Protein AF-A0A950TUL8-F1 (afdb_monomer_lite)

Foldseek 3Di:
DPVCVVCVPVLVVQLVVQVVCVVVVHDDDVVSHPVVVVVVVVVVVVVVLLVLLLVLLLLLLLLLLLLQWWPDDVCNVVSLVSLVVSLVVNVVSCVVPVVCVVCNQVSNVVNLVVSLVVNVVVCVVVVTGTPDDSVPDDDDPCCRNPDDGDD

Secondary structure (DSSP, 8-state):
--GGGT-HHHHHHHHHHHHHHHHTT----GGG--HHHHHHHHHHHHHHHHHHHHHHHHHHHHHHHHHHH---STTHHHHHHHHHHHHHHHHHHHHH-GGGGGGHHHHHHHHHHHHHHHHHHHHHHTT---SS-GGG----HHHHHSS----

Sequence (151 aa):
MSGYDTDVYAWSIRQGALLRRIAAGERVNDADIDWPSIAEEVESVGRSERAALLSRISTILEHLIKLRISPAIDSRRGWSETALRSRLDVEDLLQDSPSLRQCVGDIIARRLPAARRLALAALESQGEHPVSDPELLVFDEAQVLGDWFPD

Structure (mmCIF, N/CA/C/O backbone):
data_AF-A0A950TUL8-F1
#
_entry.id   AF-A0A950TUL8-F1
#
loop_
_atom_site.group_PDB
_atom_site.id
_atom_site.type_symbol
_atom_site.label_atom_id
_atom_site.label_alt_id
_atom_site.label_comp_id
_atom_site.label_asym_id
_atom_site.label_entity_id
_atom_site.label_seq_id
_atom_site.pdbx_PDB_ins_code
_atom_site.Cartn_x
_atom_site.Cartn_y
_atom_site.Cartn_z
_atom_site.occupancy
_atom_site.B_iso_or_equiv
_atom_site.auth_seq_id
_atom_site.auth_comp_id
_atom_site.auth_asym_id
_atom_site.auth_atom_id
_atom_site.pdbx_PDB_model_num
ATOM 1 N N . MET A 1 1 ? 3.454 -5.000 34.566 1.00 46.53 1 MET A N 1
ATOM 2 C CA . MET A 1 1 ? 3.427 -5.253 33.114 1.00 46.53 1 MET A CA 1
ATOM 3 C C . MET A 1 1 ? 2.000 -5.597 32.768 1.00 46.53 1 MET A C 1
ATOM 5 O O . MET A 1 1 ? 1.465 -6.516 33.382 1.00 46.53 1 MET A O 1
ATOM 9 N N . SER A 1 2 ? 1.360 -4.784 31.931 1.00 57.69 2 SER A N 1
ATOM 10 C CA . SER A 1 2 ? -0.001 -5.068 31.467 1.00 57.69 2 SER A CA 1
ATOM 11 C C . SER A 1 2 ? 0.034 -6.334 30.605 1.00 57.69 2 SER A C 1
ATOM 13 O O . SER A 1 2 ? 1.045 -6.600 29.958 1.00 57.69 2 SER A O 1
ATOM 15 N N . GLY A 1 3 ? -1.051 -7.116 30.569 1.00 60.91 3 GLY A N 1
ATOM 16 C CA . GLY A 1 3 ? -1.166 -8.244 29.631 1.00 60.91 3 GLY A CA 1
ATOM 17 C C . GLY A 1 3 ? -1.035 -7.814 28.160 1.00 60.91 3 GLY A C 1
ATOM 18 O O . GLY A 1 3 ? -0.647 -8.625 27.325 1.00 60.91 3 GLY A O 1
ATOM 19 N N . TYR A 1 4 ? -1.273 -6.529 27.868 1.00 61.75 4 TYR A N 1
ATOM 20 C CA . TYR A 1 4 ? -1.027 -5.901 26.567 1.00 61.75 4 TYR A CA 1
ATOM 21 C C . TYR A 1 4 ? 0.435 -6.036 26.103 1.00 61.75 4 TYR A C 1
ATOM 23 O O . TYR A 1 4 ? 0.680 -6.468 24.982 1.00 61.75 4 TYR A O 1
ATOM 31 N N . ASP A 1 5 ? 1.412 -5.797 26.987 1.00 69.12 5 ASP A N 1
ATOM 32 C CA . ASP A 1 5 ? 2.846 -5.812 26.638 1.00 69.12 5 ASP A CA 1
ATOM 33 C C . ASP A 1 5 ? 3.386 -7.224 26.332 1.00 69.12 5 ASP A C 1
ATOM 35 O O . ASP A 1 5 ? 4.555 -7.391 25.985 1.00 69.12 5 ASP A O 1
ATOM 39 N N . THR A 1 6 ? 2.564 -8.259 26.534 1.00 76.88 6 THR A N 1
ATOM 40 C CA . THR A 1 6 ? 2.975 -9.670 26.468 1.00 76.88 6 THR A CA 1
ATOM 41 C C . THR A 1 6 ? 2.177 -10.488 25.458 1.00 76.88 6 THR A C 1
ATOM 43 O O . THR A 1 6 ? 2.755 -11.380 24.841 1.00 76.88 6 THR A O 1
ATOM 46 N N . ASP A 1 7 ? 0.886 -10.195 25.264 1.00 88.94 7 ASP A N 1
ATOM 47 C CA . ASP A 1 7 ? 0.034 -10.879 24.284 1.00 88.94 7 ASP A CA 1
ATOM 48 C C . ASP A 1 7 ? -1.113 -9.966 23.804 1.00 88.94 7 ASP A C 1
ATOM 50 O O . ASP A 1 7 ? -2.240 -10.005 24.310 1.00 88.94 7 ASP A O 1
ATOM 54 N N . VAL A 1 8 ? -0.816 -9.136 22.797 1.00 88.38 8 VAL A N 1
ATOM 55 C CA . VAL A 1 8 ? -1.783 -8.217 22.165 1.00 88.38 8 VAL A CA 1
ATOM 56 C C . VAL A 1 8 ? -2.979 -8.975 21.581 1.00 88.38 8 VAL A C 1
ATOM 58 O O . VAL A 1 8 ? -4.114 -8.495 21.637 1.00 88.38 8 V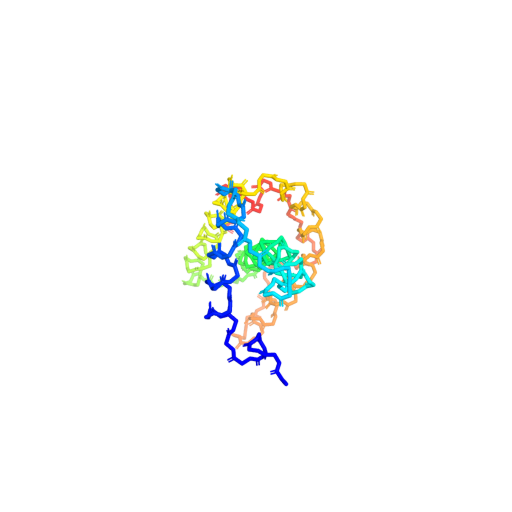AL A O 1
ATOM 61 N N . TYR A 1 9 ? -2.768 -10.186 21.058 1.00 88.50 9 TYR A N 1
ATOM 62 C CA . TYR A 1 9 ? -3.846 -10.981 20.478 1.00 88.50 9 TYR A CA 1
ATOM 63 C C . TYR A 1 9 ? -4.852 -11.407 21.552 1.00 88.50 9 TYR A C 1
ATOM 65 O O . TYR A 1 9 ? -6.037 -11.088 21.449 1.00 88.50 9 TYR A O 1
ATOM 73 N N . ALA A 1 10 ? -4.399 -12.056 22.626 1.00 92.12 10 ALA A N 1
ATOM 74 C CA . ALA A 1 10 ? -5.290 -12.459 23.712 1.00 92.12 10 ALA A CA 1
ATOM 75 C C . ALA A 1 10 ? -5.948 -11.249 24.400 1.00 92.12 10 ALA A C 1
ATOM 77 O O . ALA A 1 10 ? -7.142 -11.289 24.720 1.00 92.12 10 ALA A O 1
ATOM 78 N N . TRP A 1 11 ? -5.197 -10.156 24.589 1.00 94.31 11 TRP A N 1
ATOM 79 C CA . TRP A 1 11 ? -5.721 -8.903 25.136 1.00 94.31 11 TRP A CA 1
ATOM 80 C C . TRP A 1 11 ? -6.836 -8.316 24.254 1.00 94.31 11 TRP A C 1
ATOM 82 O O . TRP A 1 11 ? -7.914 -8.015 24.773 1.00 94.31 11 TRP A O 1
ATOM 92 N N . SER A 1 12 ? -6.640 -8.226 22.934 1.00 93.00 12 SER A N 1
ATOM 93 C CA . SER A 1 12 ? -7.609 -7.611 22.009 1.00 93.00 12 SER A CA 1
ATOM 94 C C . SER A 1 12 ? -8.916 -8.400 21.939 1.00 93.00 12 SER A C 1
ATOM 96 O O . SER A 1 12 ? -10.002 -7.816 21.975 1.00 93.00 12 SER A O 1
ATOM 98 N N . ILE A 1 13 ? -8.841 -9.737 21.950 1.00 96.00 13 ILE A N 1
ATOM 99 C CA . ILE A 1 13 ? -10.020 -10.608 22.022 1.00 96.00 13 ILE A CA 1
ATOM 100 C C . ILE A 1 13 ? -10.789 -10.379 23.330 1.00 96.00 13 ILE A C 1
ATOM 102 O O . ILE A 1 13 ? -12.019 -10.259 23.306 1.00 96.00 13 ILE A O 1
ATOM 106 N N . ARG A 1 14 ? -10.087 -10.271 24.469 1.00 95.38 14 ARG A N 1
ATOM 107 C CA . ARG A 1 14 ? -10.707 -10.005 25.778 1.00 95.38 14 ARG A CA 1
ATOM 108 C C . ARG A 1 14 ? -11.389 -8.637 25.811 1.00 95.38 14 ARG A C 1
ATOM 110 O O . ARG A 1 14 ? -12.560 -8.566 26.184 1.00 95.38 14 ARG A O 1
ATOM 117 N N . GLN A 1 15 ? -10.691 -7.573 25.413 1.00 96.44 15 GLN A N 1
ATOM 118 C CA . GLN A 1 15 ? -11.248 -6.217 25.390 1.00 96.44 15 GLN A CA 1
ATOM 119 C C . GLN A 1 15 ? -12.442 -6.129 24.431 1.00 96.44 15 GLN A C 1
ATOM 121 O O . GLN A 1 15 ? -13.500 -5.629 24.809 1.00 96.44 15 GLN A O 1
ATOM 126 N N . GLY A 1 16 ? -12.349 -6.734 23.243 1.00 96.62 16 GLY A N 1
ATOM 127 C CA . GLY A 1 16 ? -13.464 -6.812 22.298 1.00 96.62 16 GLY A CA 1
ATOM 128 C C . GLY A 1 16 ? -14.694 -7.532 22.866 1.00 96.62 16 GLY A C 1
ATOM 129 O O . GLY A 1 16 ? -15.825 -7.111 22.626 1.00 96.62 16 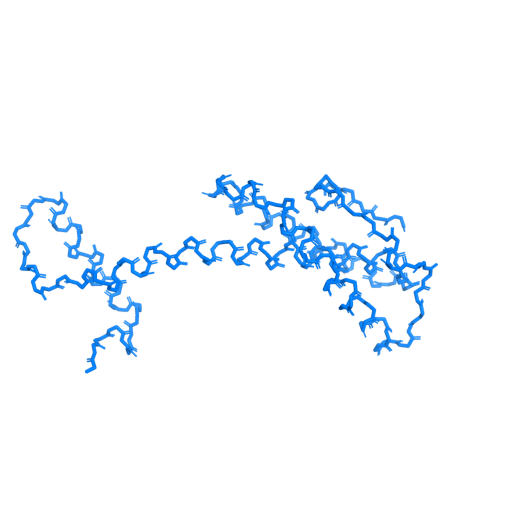GLY A O 1
ATOM 130 N N . ALA A 1 17 ? -14.512 -8.597 23.653 1.00 97.00 17 ALA A N 1
ATOM 131 C CA . ALA A 1 17 ? -15.622 -9.265 24.335 1.00 97.00 17 ALA A CA 1
ATOM 132 C C . ALA A 1 17 ? -16.283 -8.367 25.396 1.00 97.00 17 ALA A C 1
ATOM 134 O O . ALA A 1 17 ? -17.511 -8.323 25.474 1.00 97.00 17 ALA A O 1
ATOM 135 N N . LEU A 1 18 ? -15.496 -7.623 26.180 1.00 97.56 18 LEU A N 1
ATOM 136 C CA . LEU A 1 18 ? -16.021 -6.684 27.178 1.00 97.56 18 LEU A CA 1
ATOM 137 C C . LEU A 1 18 ? -16.800 -5.533 26.523 1.00 97.56 18 LEU A C 1
ATOM 139 O O . LEU A 1 18 ? -17.918 -5.243 26.948 1.00 97.56 18 LEU A O 1
ATOM 143 N N . LEU A 1 19 ? -16.275 -4.951 25.440 1.00 97.12 19 LEU A N 1
ATOM 144 C CA . LEU A 1 19 ? -16.959 -3.902 24.674 1.00 97.12 19 LEU A CA 1
ATOM 145 C C . LEU A 1 19 ? -18.305 -4.382 24.107 1.00 97.12 19 LEU A C 1
ATOM 147 O O . LEU A 1 19 ? -19.293 -3.652 24.170 1.00 97.12 19 LEU A O 1
ATOM 151 N N . ARG A 1 20 ? -18.391 -5.627 23.614 1.00 97.75 20 ARG A N 1
ATOM 152 C CA . ARG A 1 20 ? -19.666 -6.208 23.142 1.00 97.75 20 ARG A CA 1
ATOM 153 C C . ARG A 1 20 ? -20.696 -6.365 24.262 1.00 97.75 20 ARG A C 1
ATOM 155 O O . ARG A 1 20 ? -21.874 -6.117 24.029 1.00 97.75 20 ARG A O 1
ATOM 162 N N . ARG A 1 21 ? -20.271 -6.742 25.472 1.00 97.62 21 ARG A N 1
ATOM 163 C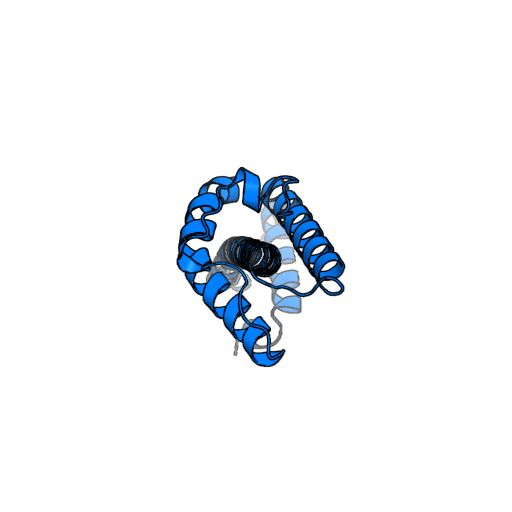 CA . ARG A 1 21 ? -21.159 -6.837 26.647 1.00 97.62 21 ARG A CA 1
ATOM 164 C C . ARG A 1 21 ? -21.697 -5.465 27.053 1.00 97.62 21 ARG A C 1
ATOM 166 O O . ARG A 1 21 ? -22.894 -5.332 27.293 1.00 97.62 21 ARG A O 1
ATOM 173 N N . ILE A 1 22 ? -20.842 -4.437 27.044 1.00 96.44 22 ILE A N 1
ATOM 174 C CA . ILE A 1 22 ? -21.260 -3.039 27.256 1.00 96.44 22 ILE A CA 1
ATOM 175 C C . ILE A 1 22 ? -22.287 -2.623 26.194 1.00 96.44 22 ILE A C 1
ATOM 177 O O . ILE A 1 22 ? -23.340 -2.093 26.540 1.00 96.44 22 ILE A O 1
ATOM 181 N N . ALA A 1 23 ? -22.033 -2.919 24.915 1.00 97.12 23 ALA A N 1
ATOM 182 C CA . ALA A 1 23 ? -22.967 -2.628 23.824 1.00 97.12 23 ALA A CA 1
ATOM 183 C C . ALA A 1 23 ? -24.319 -3.360 23.965 1.00 97.12 23 ALA A C 1
ATOM 185 O O . ALA A 1 23 ? -25.342 -2.843 23.524 1.00 97.12 23 ALA A O 1
ATOM 186 N N . ALA A 1 24 ? -24.343 -4.528 24.616 1.00 97.69 24 ALA A N 1
ATOM 187 C CA . ALA A 1 24 ? -25.562 -5.268 24.952 1.00 97.69 24 ALA A CA 1
ATOM 188 C C . ALA A 1 24 ? -26.281 -4.751 26.219 1.00 97.69 24 ALA A C 1
ATOM 190 O O . ALA A 1 24 ? -27.325 -5.284 26.593 1.00 97.69 24 ALA A O 1
ATOM 191 N N . GLY A 1 25 ? -25.747 -3.720 26.885 1.00 96.31 25 GLY A N 1
ATOM 192 C CA . GLY A 1 25 ? -26.323 -3.122 28.093 1.00 96.31 25 GLY A CA 1
ATOM 193 C C . GLY A 1 25 ? -25.951 -3.833 29.397 1.00 96.31 25 GLY A C 1
ATOM 194 O O . GLY A 1 25 ? -26.539 -3.545 30.442 1.00 96.31 25 GLY A O 1
ATOM 195 N N . GLU A 1 26 ? -24.986 -4.758 29.372 1.00 97.31 26 GLU A N 1
ATOM 196 C CA . GLU A 1 26 ? -24.490 -5.388 30.593 1.00 97.31 26 GLU A CA 1
ATOM 197 C C . GLU A 1 26 ? -23.663 -4.407 31.432 1.00 97.31 26 GLU A C 1
ATOM 199 O O . GLU A 1 26 ? -22.883 -3.603 30.917 1.00 97.31 26 GLU A O 1
ATOM 204 N N . ARG A 1 27 ? -23.767 -4.525 32.760 1.00 94.75 27 ARG A N 1
ATOM 205 C CA . ARG A 1 27 ? -22.847 -3.839 33.671 1.00 94.75 27 ARG A CA 1
ATOM 206 C C . ARG A 1 27 ? -21.489 -4.531 33.642 1.00 94.75 27 ARG A C 1
ATOM 208 O O . ARG A 1 27 ? -21.337 -5.634 34.166 1.00 94.75 27 ARG A O 1
ATOM 215 N N . VAL A 1 28 ? -20.509 -3.852 33.063 1.00 94.75 28 VAL A N 1
ATOM 216 C CA . VAL A 1 28 ? -19.091 -4.214 33.113 1.00 94.75 28 VAL A CA 1
ATOM 217 C C . VAL A 1 28 ? -18.377 -3.229 34.037 1.00 94.75 28 VAL A C 1
ATOM 219 O O . VAL A 1 28 ? -18.758 -2.062 34.116 1.00 94.75 28 VAL A O 1
ATOM 222 N N . ASN A 1 29 ? -17.383 -3.705 34.784 1.00 93.75 29 ASN A N 1
ATOM 223 C CA . ASN A 1 29 ? -16.557 -2.834 35.606 1.00 93.75 29 ASN A C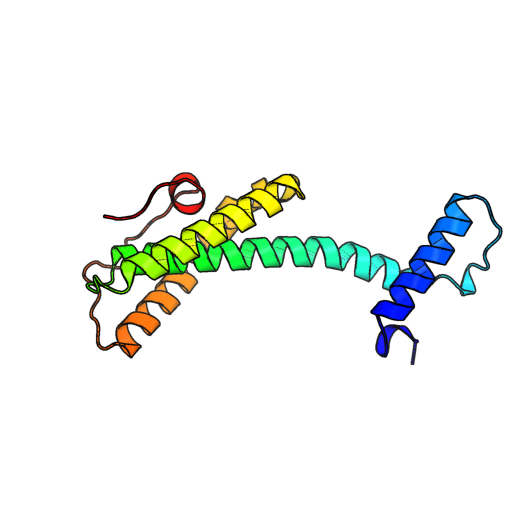A 1
ATOM 224 C C . ASN A 1 29 ? -15.626 -2.023 34.696 1.00 93.75 29 ASN A C 1
ATOM 226 O O . ASN A 1 29 ? -14.869 -2.607 33.927 1.00 93.75 29 ASN A O 1
ATOM 230 N N . ASP A 1 30 ? -15.669 -0.695 34.792 1.00 91.88 30 ASP A N 1
ATOM 231 C CA . ASP A 1 30 ? -14.839 0.195 33.969 1.00 91.88 30 ASP A CA 1
ATOM 232 C C . ASP A 1 30 ? -13.337 -0.067 34.172 1.00 91.88 30 ASP A C 1
ATOM 234 O O . ASP A 1 30 ? -12.556 0.036 33.235 1.00 91.88 30 ASP A O 1
ATOM 238 N N . ALA A 1 31 ? -12.940 -0.543 35.360 1.00 92.31 31 ALA A N 1
ATOM 239 C CA . ALA A 1 31 ? -11.558 -0.930 35.649 1.00 92.31 31 ALA A CA 1
ATOM 240 C C . ALA A 1 31 ? -11.054 -2.151 34.846 1.00 92.31 31 ALA A C 1
ATOM 242 O O . ALA A 1 31 ? -9.850 -2.395 34.817 1.00 92.31 31 ALA A O 1
ATOM 243 N N . ASP A 1 32 ? -11.945 -2.933 34.221 1.00 92.38 32 ASP A N 1
ATOM 244 C CA . ASP A 1 32 ? -11.570 -4.035 33.323 1.00 92.38 32 ASP A CA 1
ATOM 245 C C . ASP A 1 32 ? -11.317 -3.565 31.876 1.00 92.38 32 ASP A C 1
ATOM 247 O O . ASP A 1 32 ? -10.782 -4.342 31.072 1.00 92.38 32 ASP A O 1
ATOM 251 N N . ILE A 1 33 ? -11.702 -2.325 31.543 1.00 95.00 33 ILE A N 1
ATOM 252 C CA . ILE A 1 33 ? -11.560 -1.740 30.210 1.00 95.00 33 ILE A CA 1
ATOM 253 C C . ILE A 1 33 ? -10.277 -0.921 30.123 1.00 95.00 33 ILE A C 1
ATOM 255 O O . ILE A 1 33 ? -10.057 0.029 30.872 1.00 95.00 33 ILE A O 1
ATOM 259 N N . ASP A 1 34 ? -9.442 -1.268 29.152 1.00 94.31 34 ASP A N 1
ATOM 260 C CA . ASP A 1 34 ? -8.174 -0.587 28.906 1.00 94.31 34 ASP A CA 1
ATOM 261 C C . ASP A 1 34 ? -8.340 0.491 27.826 1.00 94.31 34 ASP A C 1
ATOM 263 O O . ASP A 1 34 ? -7.928 0.327 26.676 1.00 94.31 34 ASP A O 1
ATOM 267 N N . TRP A 1 35 ? -9.030 1.581 28.180 1.00 94.69 35 TRP A N 1
ATOM 268 C CA . TRP A 1 35 ? -9.369 2.660 27.244 1.00 94.69 35 TRP A CA 1
ATOM 269 C C . TRP A 1 35 ? -8.167 3.243 26.481 1.00 94.69 35 TRP A C 1
ATOM 271 O O . TRP A 1 35 ? -8.299 3.427 25.268 1.00 94.69 35 TRP A O 1
ATOM 281 N N . PRO A 1 36 ? -7.008 3.522 27.118 1.00 93.62 36 PRO A N 1
ATOM 282 C CA . PRO A 1 36 ? -5.847 4.054 26.409 1.00 93.62 36 PRO A CA 1
ATOM 283 C C . PRO A 1 36 ? -5.333 3.107 25.322 1.00 93.62 36 PRO A C 1
ATOM 285 O O . PRO A 1 36 ? -5.156 3.534 24.183 1.00 93.62 36 PRO A O 1
ATOM 288 N N . SER A 1 37 ? -5.159 1.821 25.641 1.00 92.38 37 SER A N 1
ATOM 289 C CA . SER A 1 37 ? -4.673 0.838 24.669 1.00 92.38 37 SER A CA 1
ATOM 290 C C . SER A 1 37 ? -5.706 0.541 23.579 1.00 92.38 37 SER A C 1
ATOM 292 O O . SER A 1 37 ? -5.339 0.357 22.425 1.00 92.38 37 SER A O 1
ATOM 294 N N . ILE A 1 38 ? -7.010 0.565 23.885 1.00 94.56 38 ILE A N 1
ATOM 295 C CA . ILE A 1 38 ? -8.061 0.457 22.857 1.00 94.56 38 ILE A CA 1
ATOM 296 C C . ILE A 1 38 ? -7.982 1.623 21.866 1.00 94.56 38 ILE A C 1
ATOM 298 O O . ILE A 1 38 ? -8.064 1.400 20.659 1.00 94.56 38 ILE A O 1
ATOM 302 N N . ALA A 1 39 ? -7.836 2.857 22.355 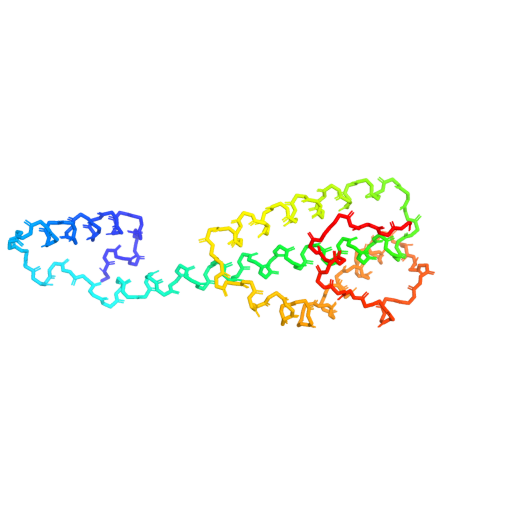1.00 93.50 39 ALA A N 1
ATOM 303 C CA . ALA A 1 39 ? -7.719 4.028 21.490 1.00 93.50 39 ALA A CA 1
ATOM 304 C C . ALA A 1 39 ? -6.473 3.938 20.597 1.00 93.50 39 ALA A C 1
ATOM 306 O O . ALA A 1 39 ? -6.572 4.140 19.387 1.00 93.50 39 ALA A O 1
ATOM 307 N N . GLU A 1 40 ? -5.331 3.555 21.174 1.00 91.38 40 GLU A N 1
ATOM 308 C CA . GLU A 1 40 ? -4.089 3.355 20.426 1.00 91.38 40 GLU A CA 1
ATOM 309 C C . GLU A 1 40 ? -4.249 2.314 19.312 1.00 91.38 40 GLU A C 1
ATOM 311 O O . GLU A 1 40 ? -3.797 2.555 18.191 1.00 91.38 40 GLU A O 1
ATOM 316 N N . GLU A 1 41 ? -4.922 1.195 19.586 1.00 92.19 41 GLU A N 1
ATOM 317 C CA . GLU A 1 41 ? -5.147 0.143 18.593 1.00 92.19 41 GLU A CA 1
ATOM 318 C C . GLU A 1 41 ? -6.116 0.565 17.490 1.00 92.19 41 GLU A C 1
ATOM 320 O O . GLU A 1 41 ? -5.879 0.298 16.316 1.00 92.19 41 GLU A O 1
ATOM 325 N N . VAL A 1 42 ? -7.177 1.305 17.814 1.00 91.50 42 VAL A N 1
ATOM 326 C CA . VAL A 1 42 ? -8.074 1.856 16.785 1.00 91.50 42 VAL A CA 1
ATOM 327 C C . VAL A 1 42 ? -7.323 2.835 15.873 1.00 91.50 42 VAL A C 1
ATOM 329 O O . VAL A 1 42 ? -7.475 2.799 14.651 1.00 91.50 42 VAL A O 1
ATOM 332 N N . GLU A 1 43 ? -6.460 3.679 16.438 1.00 90.56 43 GLU A N 1
ATOM 333 C CA . GLU A 1 43 ? -5.597 4.578 15.665 1.00 90.56 43 GLU A CA 1
ATOM 334 C C . GLU A 1 43 ? -4.487 3.827 14.905 1.00 90.56 43 GLU A C 1
ATOM 336 O O . GLU A 1 43 ? -4.005 4.294 13.865 1.00 90.56 43 GLU A O 1
ATOM 341 N N . SER A 1 44 ? -4.052 2.662 15.400 1.00 90.75 44 SER A N 1
ATOM 342 C CA . SER A 1 44 ? -3.050 1.808 14.752 1.00 90.75 44 SER A CA 1
ATOM 343 C C . SER A 1 44 ? -3.578 1.239 13.432 1.00 90.75 44 SER A C 1
ATOM 345 O O . SER A 1 44 ? -2.844 1.268 12.440 1.00 90.75 44 SER A O 1
ATOM 347 N N . VAL A 1 45 ? -4.861 0.851 13.369 1.00 89.00 45 VAL A N 1
ATOM 348 C CA . VAL A 1 45 ? -5.504 0.319 12.153 1.00 89.00 45 VAL A CA 1
ATOM 349 C C . VAL A 1 45 ? -5.357 1.297 10.987 1.00 89.00 45 VAL A C 1
ATOM 351 O O . VAL A 1 45 ? -4.739 0.951 9.979 1.00 89.00 45 VAL A O 1
ATOM 354 N N . GLY A 1 46 ? -5.793 2.552 11.140 1.00 88.44 46 GLY A N 1
ATOM 355 C CA . GLY A 1 46 ? -5.702 3.544 10.059 1.00 88.44 46 GLY A CA 1
ATOM 356 C C . GLY A 1 46 ? -4.258 3.859 9.637 1.00 88.44 46 GLY A C 1
ATOM 357 O O . GLY A 1 46 ? -3.968 4.067 8.454 1.00 88.44 46 GLY A O 1
ATOM 358 N N . ARG A 1 47 ? -3.309 3.847 10.586 1.00 91.94 47 ARG A N 1
ATOM 359 C CA . ARG A 1 47 ? -1.874 3.988 10.276 1.00 91.94 47 ARG A CA 1
ATOM 360 C C . ARG A 1 47 ? -1.351 2.798 9.472 1.00 91.94 47 ARG A C 1
ATOM 362 O O . ARG A 1 47 ? -0.558 3.005 8.551 1.00 91.94 47 ARG A O 1
ATOM 369 N N . SER A 1 48 ? -1.792 1.585 9.802 1.00 93.69 48 SER A N 1
ATOM 370 C CA . SER A 1 48 ? -1.367 0.349 9.145 1.00 93.69 48 SER A CA 1
ATOM 371 C C . SER A 1 48 ? -1.864 0.259 7.700 1.00 93.69 48 SER A C 1
ATOM 373 O O . SER A 1 48 ? -1.061 -0.010 6.807 1.00 93.69 48 SER A O 1
ATOM 375 N N . GLU A 1 49 ? -3.123 0.610 7.426 1.00 95.06 49 GLU A N 1
ATOM 376 C CA . GLU A 1 49 ? -3.675 0.610 6.064 1.00 95.06 49 GLU A CA 1
ATOM 377 C C . GLU A 1 49 ? -2.979 1.646 5.179 1.00 95.06 49 GLU A C 1
ATOM 379 O O . GLU A 1 49 ? -2.559 1.356 4.055 1.00 95.06 49 GLU A O 1
ATOM 384 N N . ARG A 1 50 ? -2.739 2.853 5.711 1.00 95.38 50 ARG A N 1
ATOM 385 C CA . ARG A 1 50 ? -1.968 3.875 4.995 1.00 95.38 50 ARG A CA 1
ATOM 386 C C . ARG A 1 50 ? -0.529 3.424 4.726 1.00 95.38 50 ARG A C 1
ATOM 388 O O . ARG A 1 50 ? 0.032 3.751 3.677 1.00 95.38 50 ARG A O 1
ATOM 395 N N . ALA A 1 51 ? 0.091 2.708 5.663 1.00 96.38 51 ALA A N 1
ATOM 396 C CA . ALA A 1 51 ? 1.422 2.137 5.473 1.00 96.38 51 ALA A CA 1
ATOM 397 C C . ALA A 1 51 ? 1.421 1.022 4.412 1.00 96.38 51 ALA A C 1
ATOM 399 O O . ALA A 1 51 ? 2.344 0.968 3.597 1.00 96.38 51 ALA A O 1
ATOM 400 N N . ALA A 1 52 ? 0.376 0.190 4.364 1.00 97.31 52 ALA A N 1
ATOM 401 C CA . ALA A 1 52 ? 0.191 -0.824 3.331 1.00 97.31 52 ALA A CA 1
ATOM 402 C C . ALA A 1 52 ? 0.060 -0.183 1.942 1.00 97.31 52 ALA A C 1
ATOM 404 O O . ALA A 1 52 ? 0.820 -0.539 1.040 1.00 97.31 52 ALA A O 1
ATOM 405 N N . LEU A 1 53 ? -0.791 0.839 1.794 1.00 98.25 53 LEU A N 1
ATOM 406 C CA . LEU A 1 53 ? -0.937 1.598 0.547 1.00 98.25 53 LEU A CA 1
ATOM 407 C C . LEU A 1 53 ? 0.401 2.198 0.084 1.00 98.25 53 LEU A C 1
ATOM 409 O O . LEU A 1 53 ? 0.787 2.074 -1.078 1.00 98.25 53 LEU A O 1
ATOM 413 N N . LEU A 1 54 ? 1.149 2.809 1.008 1.00 98.00 54 LEU A N 1
ATOM 414 C CA . LEU A 1 54 ? 2.488 3.342 0.743 1.00 98.00 54 LEU A CA 1
ATOM 415 C C . LEU A 1 54 ? 3.441 2.262 0.227 1.00 98.00 54 LEU A C 1
ATOM 417 O O . LEU A 1 54 ? 4.168 2.500 -0.743 1.00 98.00 54 LEU A O 1
ATOM 421 N N . SER A 1 55 ? 3.455 1.100 0.879 1.00 98.06 55 SER A N 1
ATOM 422 C CA . SER A 1 55 ? 4.302 -0.029 0.504 1.00 98.06 55 SER A CA 1
ATOM 423 C C . SER A 1 55 ? 3.988 -0.496 -0.917 1.00 98.06 55 SER A C 1
ATOM 425 O O . SER A 1 55 ? 4.881 -0.510 -1.764 1.00 98.06 55 SER A O 1
ATOM 427 N N . ARG A 1 56 ? 2.709 -0.748 -1.224 1.00 98.31 56 ARG A N 1
ATOM 428 C CA . ARG A 1 56 ? 2.285 -1.230 -2.546 1.00 98.31 56 ARG A CA 1
ATOM 429 C C . ARG A 1 56 ? 2.570 -0.228 -3.658 1.00 98.31 56 ARG A C 1
ATOM 431 O O . ARG A 1 56 ? 3.165 -0.609 -4.661 1.00 98.31 56 ARG A O 1
ATOM 438 N N . ILE A 1 57 ? 2.272 1.060 -3.459 1.00 98.62 57 ILE A N 1
ATOM 439 C CA . ILE A 1 57 ? 2.628 2.106 -4.435 1.00 98.62 57 ILE A CA 1
ATOM 440 C C . ILE A 1 57 ? 4.147 2.173 -4.647 1.00 98.62 57 ILE A C 1
ATOM 442 O O . ILE A 1 57 ? 4.602 2.351 -5.775 1.00 98.62 57 ILE A O 1
ATOM 446 N N . SER A 1 58 ? 4.949 1.993 -3.594 1.00 98.25 58 SER A N 1
ATOM 447 C CA . SER A 1 58 ? 6.411 1.965 -3.734 1.00 98.25 58 SER A CA 1
ATOM 448 C C . SER A 1 58 ? 6.875 0.806 -4.612 1.00 98.25 58 SER A C 1
ATOM 450 O O . SER A 1 58 ? 7.705 1.017 -5.492 1.00 98.25 58 SER A O 1
ATOM 452 N N . THR A 1 59 ? 6.323 -0.390 -4.397 1.00 98.50 59 THR A N 1
ATOM 453 C CA . THR A 1 59 ? 6.618 -1.581 -5.201 1.00 98.50 59 THR A CA 1
ATOM 454 C C . THR A 1 59 ? 6.222 -1.381 -6.660 1.00 98.50 59 THR A C 1
ATOM 456 O O . THR A 1 59 ? 7.016 -1.676 -7.552 1.00 98.50 59 THR A O 1
ATOM 459 N N . ILE A 1 60 ? 5.034 -0.825 -6.920 1.00 98.69 60 ILE A N 1
ATOM 460 C CA . ILE A 1 60 ? 4.587 -0.506 -8.281 1.00 98.69 60 ILE A CA 1
ATOM 461 C C . ILE A 1 60 ? 5.585 0.439 -8.954 1.00 98.69 60 ILE A C 1
ATOM 463 O O . ILE A 1 60 ? 6.097 0.123 -10.025 1.00 98.69 60 ILE A O 1
ATOM 467 N N . LEU A 1 61 ? 5.902 1.570 -8.314 1.00 98.44 61 LEU A N 1
ATOM 468 C CA . LEU A 1 61 ? 6.831 2.562 -8.861 1.00 98.44 61 LEU A CA 1
ATOM 469 C C . LEU A 1 61 ? 8.202 1.956 -9.163 1.00 98.44 61 LEU A C 1
ATOM 471 O O . LEU A 1 61 ? 8.743 2.181 -10.241 1.00 98.44 61 LEU A O 1
ATOM 475 N N . GLU A 1 62 ? 8.757 1.169 -8.241 1.00 97.88 62 GLU A N 1
ATOM 476 C CA . GLU A 1 62 ? 10.049 0.509 -8.433 1.00 97.88 62 GLU A CA 1
ATOM 477 C C . GLU A 1 62 ? 10.046 -0.381 -9.684 1.00 97.88 62 GLU A C 1
ATOM 479 O O . GLU A 1 62 ? 10.969 -0.311 -10.498 1.00 97.88 62 GLU A O 1
ATOM 484 N N . HIS A 1 63 ? 9.001 -1.187 -9.876 1.00 97.94 63 HIS A N 1
ATOM 485 C CA . HIS A 1 63 ? 8.905 -2.082 -11.026 1.00 97.94 63 HIS A CA 1
ATOM 486 C C . HIS A 1 63 ? 8.606 -1.354 -12.337 1.00 97.94 63 HIS A C 1
ATOM 488 O O . HIS A 1 63 ? 9.203 -1.703 -13.355 1.00 97.94 63 HIS A O 1
ATOM 494 N N . LEU A 1 64 ? 7.769 -0.313 -12.329 1.00 98.19 64 LEU A N 1
ATOM 495 C CA . LEU A 1 64 ? 7.554 0.528 -13.510 1.00 98.19 64 LEU A CA 1
ATOM 496 C C . LEU A 1 64 ? 8.845 1.238 -13.933 1.00 98.19 64 LEU A C 1
ATOM 498 O O . LEU A 1 64 ? 9.145 1.308 -15.122 1.00 98.19 64 LEU A O 1
ATOM 502 N N . ILE A 1 65 ? 9.654 1.707 -12.978 1.00 97.88 65 ILE A N 1
ATOM 503 C CA . ILE A 1 65 ? 10.960 2.305 -13.276 1.00 97.88 65 ILE A CA 1
ATOM 504 C C . ILE A 1 65 ? 11.905 1.254 -13.856 1.00 97.88 65 ILE A C 1
ATOM 506 O O . ILE A 1 65 ? 12.484 1.505 -14.908 1.00 97.88 65 ILE A O 1
ATOM 510 N N . LYS A 1 66 ? 12.023 0.067 -13.243 1.00 97.00 66 LYS A N 1
ATOM 511 C CA . LYS A 1 66 ? 12.843 -1.032 -13.789 1.00 97.00 66 LYS A CA 1
ATOM 512 C C . LYS A 1 66 ? 12.447 -1.375 -15.224 1.00 97.00 66 LYS A C 1
ATOM 514 O O . LYS A 1 66 ? 13.323 -1.507 -16.068 1.00 97.00 66 LYS A O 1
ATOM 519 N N . LEU A 1 67 ? 11.149 -1.424 -15.526 1.00 96.75 67 LEU A N 1
ATOM 520 C CA . LEU A 1 67 ? 10.648 -1.640 -16.887 1.00 96.75 67 LEU A CA 1
ATOM 521 C C . LEU A 1 67 ? 11.038 -0.515 -17.862 1.00 96.75 67 LEU A C 1
ATOM 523 O O . LEU A 1 67 ? 11.249 -0.791 -19.039 1.00 96.75 67 LEU A O 1
ATOM 527 N N . ARG A 1 68 ? 11.178 0.737 -17.405 1.00 96.38 68 ARG A N 1
ATOM 528 C CA . ARG A 1 68 ? 11.625 1.864 -18.246 1.00 96.38 68 ARG A CA 1
ATOM 529 C C . ARG A 1 68 ? 13.125 1.894 -18.508 1.00 96.38 68 ARG A C 1
ATOM 531 O O . ARG A 1 68 ? 13.538 2.391 -19.555 1.00 96.38 68 ARG A O 1
ATOM 538 N N . ILE A 1 69 ? 13.930 1.466 -17.539 1.00 96.06 69 ILE A N 1
ATOM 539 C CA . ILE A 1 69 ? 15.373 1.736 -17.554 1.00 96.06 69 ILE A CA 1
ATOM 540 C C . ILE A 1 69 ? 16.225 0.484 -17.721 1.00 96.06 69 ILE A C 1
ATOM 542 O O . ILE A 1 69 ? 17.353 0.607 -18.179 1.00 96.06 69 ILE A O 1
ATOM 546 N N . SER A 1 70 ? 15.740 -0.706 -17.362 1.00 95.50 70 SER A N 1
ATOM 547 C CA . SER A 1 70 ? 16.539 -1.925 -17.501 1.00 95.50 70 SER A CA 1
ATOM 548 C C . SER A 1 70 ? 16.553 -2.417 -18.951 1.00 95.50 70 SER A C 1
ATOM 550 O O . SER A 1 70 ? 15.492 -2.495 -19.578 1.00 95.50 70 SER A O 1
ATOM 552 N N . PRO A 1 71 ? 17.729 -2.812 -19.473 1.00 94.12 71 PRO A N 1
ATOM 553 C CA . PRO A 1 71 ? 17.838 -3.505 -20.751 1.00 94.12 71 PRO A CA 1
ATOM 554 C C . PRO A 1 71 ? 17.416 -4.985 -20.682 1.00 94.12 71 PRO A C 1
ATOM 556 O O . PRO A 1 71 ? 17.293 -5.624 -21.728 1.00 94.12 71 PRO A O 1
ATOM 559 N N . ALA A 1 72 ? 17.226 -5.563 -19.490 1.00 92.06 72 ALA A N 1
ATOM 560 C CA . ALA A 1 72 ? 16.931 -6.983 -19.334 1.00 92.06 72 ALA A CA 1
ATOM 561 C C . ALA A 1 72 ? 15.560 -7.342 -19.906 1.00 92.06 72 ALA A C 1
ATOM 563 O O . ALA A 1 72 ? 14.555 -6.731 -19.551 1.00 92.06 72 ALA A O 1
ATOM 564 N N . ILE A 1 73 ? 15.510 -8.384 -20.738 1.00 90.06 73 ILE A N 1
ATOM 565 C CA . ILE A 1 73 ? 14.268 -8.889 -21.341 1.00 90.06 73 ILE A CA 1
ATOM 566 C C . ILE A 1 73 ? 13.609 -9.928 -20.425 1.00 90.06 73 ILE A C 1
ATOM 568 O O . ILE A 1 73 ? 12.410 -9.844 -20.153 1.00 90.06 73 ILE A O 1
ATOM 572 N N . ASP A 1 74 ? 14.394 -10.862 -19.886 1.00 91.31 74 ASP A N 1
ATOM 573 C CA . ASP A 1 74 ? 13.876 -12.005 -19.122 1.00 91.31 74 ASP A CA 1
ATOM 574 C C . ASP A 1 74 ? 13.200 -11.586 -17.803 1.00 91.31 74 ASP A C 1
ATOM 576 O O . ASP A 1 74 ? 12.210 -12.185 -17.375 1.00 91.31 74 ASP A O 1
ATOM 580 N N . SER A 1 75 ? 13.680 -10.504 -17.184 1.00 92.69 75 SER A N 1
ATOM 581 C CA . SER A 1 75 ? 13.157 -9.983 -15.914 1.00 92.69 75 SER A CA 1
ATOM 582 C C . SER A 1 75 ? 11.849 -9.191 -16.058 1.00 92.69 75 SER A C 1
ATOM 584 O O . SER A 1 75 ? 11.103 -9.058 -15.081 1.00 92.69 75 SER A O 1
ATOM 586 N N . ARG A 1 76 ? 11.517 -8.694 -17.265 1.00 94.56 76 ARG A N 1
ATOM 587 C CA . ARG A 1 76 ? 10.354 -7.806 -17.495 1.00 94.56 76 ARG A CA 1
ATOM 588 C C . ARG A 1 76 ? 9.040 -8.462 -17.102 1.00 94.56 76 ARG A C 1
ATOM 590 O O . ARG A 1 76 ? 8.184 -7.812 -16.498 1.00 94.56 76 ARG A O 1
ATOM 597 N N . ARG A 1 77 ? 8.885 -9.758 -17.399 1.00 96.31 77 ARG A N 1
ATOM 598 C CA . ARG A 1 77 ? 7.666 -10.510 -17.066 1.00 96.31 77 ARG A CA 1
ATOM 599 C C . ARG A 1 77 ? 7.422 -10.525 -15.559 1.00 96.31 77 ARG A C 1
ATOM 601 O O . ARG A 1 77 ? 6.318 -10.221 -15.123 1.00 96.31 77 ARG A O 1
ATOM 608 N N . GLY A 1 78 ? 8.458 -10.826 -14.775 1.00 97.38 78 GLY A N 1
ATOM 609 C CA . GLY A 1 78 ? 8.365 -10.871 -13.316 1.00 97.38 78 GLY A CA 1
ATOM 610 C C . GLY A 1 78 ? 8.053 -9.505 -12.706 1.00 97.38 78 GLY A C 1
ATOM 611 O O . GLY A 1 78 ? 7.217 -9.405 -11.815 1.00 97.38 78 GLY A O 1
ATOM 612 N N . TRP A 1 79 ? 8.666 -8.432 -13.212 1.00 97.25 79 TRP A N 1
ATOM 613 C CA . TRP A 1 79 ? 8.374 -7.075 -12.735 1.00 97.25 79 TRP A CA 1
ATOM 614 C C . TRP A 1 79 ? 6.953 -6.626 -13.063 1.00 97.25 79 TRP A C 1
ATOM 616 O O . TRP A 1 79 ? 6.290 -6.045 -12.205 1.00 97.25 79 TRP A O 1
ATOM 626 N N . SER A 1 80 ? 6.470 -6.939 -14.266 1.00 97.75 80 SER A N 1
ATOM 627 C CA . SER A 1 80 ? 5.094 -6.634 -14.671 1.00 97.75 80 SER A CA 1
ATOM 628 C C . SER A 1 80 ? 4.085 -7.390 -13.805 1.00 97.75 80 SER A C 1
ATOM 630 O O . SER A 1 80 ? 3.117 -6.807 -13.326 1.00 97.75 80 SER A O 1
ATOM 632 N N . GLU A 1 81 ? 4.350 -8.669 -13.523 1.00 98.19 81 GLU A N 1
ATOM 633 C CA . GLU A 1 81 ? 3.506 -9.501 -12.661 1.00 98.19 81 GLU A CA 1
ATOM 634 C C . GLU A 1 81 ? 3.465 -8.987 -11.211 1.00 98.19 81 GLU A C 1
ATOM 636 O O . GLU A 1 81 ? 2.398 -8.958 -10.596 1.00 98.19 81 GLU A O 1
ATOM 641 N N . THR A 1 82 ? 4.598 -8.545 -10.656 1.00 98.25 82 THR A N 1
ATOM 642 C CA . THR A 1 82 ? 4.640 -7.962 -9.304 1.00 98.25 82 THR A CA 1
ATOM 643 C C . THR A 1 82 ? 3.927 -6.613 -9.234 1.00 98.25 82 THR A C 1
ATOM 645 O O . THR A 1 82 ? 3.198 -6.354 -8.273 1.00 98.25 82 THR A O 1
ATOM 648 N N . ALA A 1 83 ? 4.100 -5.756 -10.244 1.00 98.31 83 ALA A N 1
ATOM 649 C CA . ALA A 1 83 ? 3.386 -4.486 -10.331 1.00 98.31 83 ALA A CA 1
ATOM 650 C C . ALA A 1 83 ? 1.871 -4.704 -10.451 1.00 98.31 83 ALA A C 1
ATOM 652 O O . ALA A 1 83 ? 1.118 -4.060 -9.728 1.00 98.31 83 ALA A O 1
ATOM 653 N N . LEU A 1 84 ? 1.427 -5.656 -11.280 1.00 98.38 84 LEU A N 1
ATOM 654 C CA . LEU A 1 84 ? 0.011 -6.005 -11.417 1.00 98.38 84 LEU A CA 1
ATOM 655 C C . LEU A 1 84 ? -0.585 -6.495 -10.094 1.00 98.38 84 LEU A C 1
ATOM 657 O O . LEU A 1 84 ? -1.616 -5.986 -9.670 1.00 98.38 84 LEU A O 1
ATOM 661 N N . ARG A 1 85 ? 0.079 -7.428 -9.398 1.00 98.50 85 ARG A N 1
ATOM 662 C CA . ARG A 1 85 ? -0.381 -7.880 -8.071 1.00 98.50 85 ARG A CA 1
ATOM 663 C C . ARG A 1 85 ? -0.480 -6.728 -7.080 1.00 98.50 85 ARG A C 1
ATOM 665 O O . ARG A 1 85 ? -1.482 -6.598 -6.395 1.00 98.50 85 ARG A O 1
ATOM 672 N N . SER A 1 86 ? 0.529 -5.860 -7.056 1.00 98.44 86 SER A N 1
ATOM 673 C CA . SER A 1 86 ? 0.526 -4.699 -6.165 1.00 98.44 86 SER A CA 1
ATOM 674 C C . SER A 1 86 ? -0.588 -3.706 -6.508 1.00 98.44 86 SER A C 1
ATOM 676 O O . SER A 1 86 ? -1.098 -3.061 -5.601 1.00 98.44 86 SER A O 1
ATOM 678 N N . ARG A 1 87 ? -0.976 -3.571 -7.786 1.00 98.56 87 ARG A N 1
ATOM 679 C CA . ARG A 1 87 ? -2.130 -2.755 -8.202 1.00 98.56 87 ARG A CA 1
ATOM 680 C C . ARG A 1 87 ? -3.444 -3.340 -7.700 1.00 98.56 87 ARG A C 1
ATOM 682 O O . ARG A 1 87 ? -4.229 -2.587 -7.142 1.00 98.56 87 ARG A O 1
ATOM 689 N N . LEU A 1 88 ? -3.637 -4.654 -7.829 1.00 98.44 88 LEU A N 1
ATOM 690 C CA . LEU A 1 88 ? -4.819 -5.341 -7.295 1.00 98.44 88 LEU A CA 1
ATOM 691 C C . LEU A 1 88 ? -4.904 -5.184 -5.770 1.00 98.44 88 LEU A C 1
ATOM 693 O O . LEU A 1 88 ? -5.940 -4.791 -5.255 1.00 98.44 88 LEU A O 1
ATOM 697 N N . ASP A 1 89 ? -3.781 -5.343 -5.059 1.00 98.19 89 ASP A N 1
ATOM 698 C CA . ASP A 1 89 ? -3.738 -5.098 -3.611 1.00 98.19 89 ASP A CA 1
ATOM 699 C C . ASP A 1 89 ? -4.115 -3.644 -3.256 1.00 98.19 89 ASP A C 1
ATOM 701 O O . ASP A 1 89 ? -4.716 -3.386 -2.216 1.00 98.19 89 ASP A O 1
ATOM 705 N N . VAL A 1 90 ? -3.729 -2.665 -4.087 1.00 98.38 90 VAL A N 1
ATOM 706 C CA . VAL A 1 90 ? -4.121 -1.259 -3.895 1.00 98.38 90 VAL A CA 1
ATOM 707 C C . VAL A 1 90 ? -5.602 -1.054 -4.187 1.00 98.38 90 VAL A C 1
ATOM 709 O O . VAL A 1 90 ? -6.239 -0.284 -3.477 1.00 98.38 90 VAL A O 1
ATOM 712 N N . GLU A 1 91 ? -6.148 -1.710 -5.208 1.00 98.12 91 GLU A N 1
ATOM 713 C CA . GLU A 1 91 ? -7.576 -1.661 -5.510 1.00 98.12 91 GLU A CA 1
ATOM 714 C C . GLU A 1 91 ? -8.396 -2.160 -4.318 1.00 98.12 91 GLU A C 1
ATOM 716 O O . GLU A 1 91 ? -9.246 -1.414 -3.833 1.00 98.12 91 GLU A O 1
ATOM 721 N N . ASP A 1 92 ? -8.066 -3.336 -3.782 1.00 98.06 92 ASP A N 1
ATOM 722 C CA . ASP A 1 92 ? -8.727 -3.912 -2.606 1.00 98.06 92 ASP A CA 1
ATOM 723 C C . ASP A 1 92 ? -8.625 -2.966 -1.394 1.00 98.06 92 ASP A C 1
ATOM 725 O O . ASP A 1 92 ? -9.633 -2.611 -0.783 1.00 98.06 92 ASP A O 1
ATOM 729 N N . LEU A 1 93 ? -7.425 -2.442 -1.101 1.00 97.06 93 LEU A N 1
ATOM 730 C CA . LEU A 1 93 ? -7.217 -1.477 -0.009 1.00 97.06 93 LEU A CA 1
ATOM 731 C C . LEU A 1 93 ? -8.063 -0.205 -0.159 1.00 97.06 93 LEU A C 1
ATOM 733 O O . LEU A 1 93 ? -8.500 0.374 0.834 1.00 97.06 93 LEU A O 1
ATOM 737 N N . LEU A 1 94 ? -8.257 0.279 -1.386 1.00 97.06 94 LEU A N 1
ATOM 738 C CA . LEU A 1 94 ? -9.049 1.478 -1.655 1.00 97.06 94 LEU A CA 1
ATOM 739 C C . LEU A 1 94 ? -10.556 1.197 -1.650 1.00 97.06 94 LEU A C 1
ATOM 741 O O . LEU A 1 94 ? -11.328 2.123 -1.398 1.00 97.06 94 LEU A O 1
ATOM 745 N N . GLN A 1 95 ? -10.975 -0.039 -1.921 1.00 97.12 95 GLN A N 1
ATOM 746 C CA . GLN A 1 95 ? -12.360 -0.476 -1.751 1.00 97.12 95 GLN A CA 1
ATOM 747 C C . GLN A 1 95 ? -12.718 -0.586 -0.264 1.00 97.12 95 GLN A C 1
ATOM 749 O O . GLN A 1 95 ? -13.757 -0.065 0.144 1.00 97.12 95 GLN A O 1
ATOM 754 N N . ASP A 1 96 ? -11.833 -1.182 0.538 1.00 95.88 96 ASP A N 1
ATOM 755 C CA . ASP A 1 96 ? -12.015 -1.334 1.986 1.00 95.88 96 ASP A CA 1
ATOM 756 C C . ASP A 1 96 ? -11.904 0.010 2.723 1.00 95.88 96 ASP A C 1
ATOM 758 O O . ASP A 1 96 ? -12.700 0.300 3.620 1.00 95.88 96 ASP A O 1
ATOM 762 N N . SER A 1 97 ? -10.985 0.879 2.280 1.00 95.50 97 SER A N 1
ATOM 763 C CA . SER A 1 97 ? -10.737 2.198 2.874 1.00 95.50 97 SER A CA 1
ATOM 764 C C . SER A 1 97 ? -10.752 3.333 1.836 1.00 95.50 97 SER A C 1
ATOM 766 O O . SER A 1 97 ? -9.707 3.911 1.509 1.00 95.50 97 SER A O 1
ATOM 768 N N . PRO A 1 98 ? -11.945 3.764 1.366 1.00 96.19 98 PRO A N 1
ATOM 769 C CA . PRO A 1 98 ? -12.088 4.784 0.318 1.00 96.19 98 PRO A CA 1
ATOM 770 C C . PRO A 1 98 ? -11.450 6.137 0.650 1.00 96.19 98 PRO A C 1
ATOM 772 O O . PRO A 1 98 ? -11.015 6.870 -0.242 1.00 96.19 98 PRO A O 1
ATOM 775 N N . SER A 1 99 ? -11.351 6.478 1.939 1.00 94.81 99 SER A N 1
ATOM 776 C CA . SER A 1 99 ? -10.712 7.713 2.407 1.00 94.81 99 SER A CA 1
ATOM 777 C C . SER A 1 99 ? -9.215 7.773 2.084 1.00 94.81 99 SER A C 1
ATOM 779 O O . SER A 1 99 ? -8.657 8.866 2.008 1.00 94.81 99 SER A O 1
ATOM 781 N N . LEU A 1 100 ? -8.558 6.635 1.831 1.00 96.44 100 LEU A N 1
ATOM 782 C CA . LEU A 1 100 ? -7.151 6.586 1.437 1.00 96.44 100 LEU A CA 1
ATOM 783 C C . LEU A 1 100 ? -6.912 7.036 -0.008 1.00 96.44 100 LEU A C 1
ATOM 785 O O . LEU A 1 100 ? -5.779 7.383 -0.350 1.00 96.44 100 LEU A O 1
ATOM 789 N N . ARG A 1 101 ? -7.953 7.108 -0.852 1.00 97.19 101 ARG A N 1
ATOM 790 C CA . ARG A 1 101 ? -7.824 7.534 -2.257 1.00 97.19 101 ARG A CA 1
ATOM 791 C C . ARG A 1 101 ? -7.191 8.919 -2.381 1.00 97.19 101 ARG A C 1
ATOM 793 O O . ARG A 1 101 ? -6.361 9.127 -3.259 1.00 97.19 101 ARG A O 1
ATOM 800 N N . GLN A 1 102 ? -7.507 9.827 -1.455 1.00 96.38 102 GLN A N 1
ATOM 801 C CA . GLN A 1 102 ? -6.952 11.185 -1.423 1.00 96.38 102 GLN A CA 1
ATOM 802 C C . GLN A 1 102 ? -5.439 11.225 -1.139 1.00 96.38 102 GLN A C 1
ATOM 804 O O . GLN A 1 102 ? -4.796 12.237 -1.381 1.00 96.38 102 GLN A O 1
ATOM 809 N N . CYS A 1 103 ? -4.860 10.144 -0.606 1.00 96.19 103 CYS A N 1
ATOM 810 C CA . CYS A 1 103 ? -3.433 10.061 -0.302 1.00 96.19 103 CYS A CA 1
ATOM 811 C C . CYS A 1 103 ? -2.588 9.549 -1.478 1.00 96.19 103 CYS A C 1
ATOM 813 O O . CYS A 1 103 ? -1.363 9.584 -1.378 1.00 96.19 103 CYS A O 1
ATOM 815 N N . VAL A 1 104 ? -3.197 9.039 -2.556 1.00 98.00 104 VAL A N 1
ATOM 816 C CA . VAL A 1 104 ? -2.478 8.356 -3.646 1.00 98.00 104 VAL A CA 1
ATOM 817 C C . VAL A 1 104 ? -1.459 9.280 -4.312 1.00 98.00 104 VAL A C 1
ATOM 819 O O . VAL A 1 104 ? -0.270 8.953 -4.311 1.00 98.00 104 VAL A O 1
ATOM 822 N N . GLY A 1 105 ? -1.889 10.439 -4.817 1.00 97.75 105 GLY A N 1
ATOM 823 C CA . GLY A 1 105 ? -1.001 11.407 -5.466 1.00 97.75 105 GLY A CA 1
ATOM 824 C C . GLY A 1 105 ? 0.177 11.829 -4.582 1.00 97.75 105 GLY A C 1
ATOM 825 O O . GLY A 1 105 ? 1.332 11.768 -5.011 1.00 97.75 105 GLY A O 1
ATOM 826 N N . ASP A 1 106 ? -0.087 12.149 -3.313 1.00 97.50 106 ASP A N 1
ATOM 827 C CA . ASP A 1 106 ? 0.950 12.514 -2.339 1.00 97.50 106 ASP A CA 1
ATOM 828 C C . ASP A 1 106 ? 1.950 11.377 -2.094 1.00 97.50 106 ASP A C 1
ATOM 830 O O . ASP A 1 106 ? 3.158 11.603 -1.963 1.00 97.50 106 ASP A O 1
ATOM 834 N N . ILE A 1 107 ? 1.469 10.133 -2.016 1.00 98.00 107 ILE A N 1
ATOM 835 C CA . ILE A 1 107 ? 2.334 8.964 -1.850 1.00 98.00 107 ILE A CA 1
ATOM 836 C C . ILE A 1 107 ? 3.210 8.783 -3.088 1.00 98.00 107 ILE A C 1
ATOM 838 O O . ILE A 1 107 ? 4.413 8.587 -2.921 1.00 98.00 107 ILE A O 1
ATOM 842 N N . ILE A 1 108 ? 2.654 8.879 -4.298 1.00 98.38 108 ILE A N 1
ATOM 843 C CA . ILE A 1 108 ? 3.419 8.758 -5.546 1.00 98.38 108 ILE A CA 1
ATOM 844 C C . ILE A 1 108 ? 4.535 9.803 -5.579 1.00 98.38 108 ILE A C 1
ATOM 846 O O . ILE A 1 108 ? 5.709 9.442 -5.687 1.00 98.38 108 ILE A O 1
ATOM 850 N N . ALA A 1 109 ? 4.189 11.078 -5.389 1.00 97.00 109 ALA A N 1
ATOM 851 C CA . ALA A 1 109 ? 5.146 12.181 -5.403 1.00 97.00 109 ALA A CA 1
ATOM 852 C C . ALA A 1 109 ? 6.260 11.986 -4.364 1.00 97.00 109 ALA A C 1
ATOM 854 O O . ALA A 1 109 ? 7.445 12.140 -4.662 1.00 97.00 109 ALA A O 1
ATOM 855 N N . ARG A 1 110 ? 5.897 11.574 -3.144 1.00 96.62 110 ARG A N 1
ATOM 856 C CA . ARG A 1 110 ? 6.857 11.348 -2.057 1.00 96.62 110 ARG A CA 1
ATOM 857 C C . ARG A 1 110 ? 7.762 10.139 -2.294 1.00 96.62 110 ARG A C 1
ATOM 859 O O . ARG A 1 110 ? 8.895 10.126 -1.814 1.00 96.62 110 ARG A O 1
ATOM 866 N N . ARG A 1 111 ? 7.266 9.085 -2.947 1.00 97.06 111 ARG A N 1
ATOM 867 C CA . ARG A 1 111 ? 7.979 7.801 -3.076 1.00 97.06 111 ARG A CA 1
ATOM 868 C C . ARG A 1 111 ? 8.783 7.679 -4.360 1.00 97.06 111 ARG A C 1
ATOM 870 O O . ARG A 1 111 ? 9.746 6.916 -4.366 1.00 97.06 111 ARG A O 1
ATOM 877 N N . LEU A 1 112 ? 8.465 8.460 -5.389 1.00 97.19 112 LEU A N 1
ATOM 878 C CA . LEU A 1 112 ? 9.152 8.419 -6.677 1.00 97.19 112 LEU A CA 1
ATOM 879 C C . LEU A 1 112 ? 10.689 8.541 -6.565 1.00 97.19 112 LEU A C 1
ATOM 881 O O . LEU A 1 112 ? 11.371 7.663 -7.097 1.00 97.19 112 LEU A O 1
ATOM 885 N N . PRO A 1 113 ? 11.277 9.501 -5.815 1.00 96.62 113 PRO A N 1
ATOM 886 C CA . PRO A 1 113 ? 12.738 9.592 -5.699 1.00 96.62 113 PRO A CA 1
ATOM 887 C C . PRO A 1 113 ? 13.376 8.360 -5.042 1.00 96.62 113 PRO A C 1
ATOM 889 O O . PRO A 1 113 ? 14.454 7.914 -5.432 1.00 96.62 113 PRO A O 1
ATOM 892 N N . ALA A 1 114 ? 12.709 7.775 -4.043 1.00 96.44 114 ALA A N 1
ATOM 893 C CA . ALA A 1 114 ? 13.196 6.567 -3.382 1.00 96.44 114 ALA A CA 1
ATOM 894 C C . ALA A 1 114 ? 13.104 5.342 -4.306 1.00 96.44 114 ALA A C 1
ATOM 896 O O . ALA A 1 114 ? 14.041 4.549 -4.356 1.00 96.44 114 ALA A O 1
ATOM 897 N N . ALA A 1 115 ? 12.017 5.218 -5.070 1.00 96.94 115 ALA A N 1
ATOM 898 C CA . ALA A 1 115 ? 11.833 4.141 -6.039 1.00 96.94 115 ALA A CA 1
ATOM 899 C C . ALA A 1 115 ? 12.889 4.188 -7.160 1.00 96.94 115 ALA A C 1
ATOM 901 O O . ALA A 1 115 ? 13.434 3.147 -7.520 1.00 96.94 115 ALA A O 1
ATOM 902 N N . ARG A 1 116 ? 13.259 5.386 -7.644 1.00 96.56 116 ARG A N 1
ATOM 903 C CA . ARG A 1 116 ? 14.367 5.572 -8.604 1.00 96.56 116 ARG A CA 1
ATOM 904 C C . ARG A 1 116 ? 15.688 5.043 -8.056 1.00 96.56 116 ARG A C 1
ATOM 906 O O . ARG A 1 116 ? 16.360 4.263 -8.724 1.00 96.56 116 ARG A O 1
ATOM 913 N N . ARG A 1 117 ? 16.032 5.417 -6.818 1.00 96.44 117 ARG A N 1
ATOM 914 C CA . ARG A 1 117 ? 17.256 4.950 -6.144 1.00 96.44 117 ARG A CA 1
ATOM 915 C C . ARG A 1 117 ? 17.293 3.430 -5.993 1.00 96.44 117 ARG A C 1
ATOM 917 O O . ARG A 1 117 ? 18.338 2.833 -6.222 1.00 96.44 117 ARG A O 1
ATOM 924 N N . LEU A 1 118 ? 16.171 2.811 -5.621 1.00 96.06 118 LEU A N 1
ATOM 925 C CA . LEU A 1 118 ? 16.069 1.354 -5.484 1.00 96.06 118 LEU A CA 1
ATOM 926 C C . LEU A 1 118 ? 16.205 0.640 -6.832 1.00 96.06 118 LEU A C 1
ATOM 928 O O . LEU A 1 118 ? 16.934 -0.344 -6.930 1.00 96.06 118 LEU A O 1
ATOM 932 N N . ALA A 1 119 ? 15.552 1.151 -7.877 1.00 95.81 119 ALA A N 1
ATOM 933 C CA . ALA A 1 119 ? 15.673 0.596 -9.219 1.00 95.81 119 ALA A CA 1
ATOM 934 C C . ALA A 1 119 ? 17.115 0.689 -9.741 1.00 95.81 119 ALA A C 1
ATOM 936 O O . ALA A 1 119 ? 17.650 -0.309 -10.211 1.00 95.81 119 ALA A O 1
ATOM 937 N N . LEU A 1 120 ? 17.770 1.844 -9.586 1.00 95.88 120 LEU A N 1
ATOM 938 C CA . LEU A 1 120 ? 19.175 2.034 -9.962 1.00 95.88 120 LEU A CA 1
ATOM 939 C C . LEU A 1 120 ? 20.117 1.075 -9.228 1.00 95.88 120 LEU A C 1
ATOM 941 O O . LEU A 1 120 ? 20.929 0.416 -9.871 1.00 95.88 120 LEU A O 1
ATOM 945 N N . ALA A 1 121 ? 19.972 0.948 -7.907 1.00 95.94 121 ALA A N 1
ATOM 946 C CA . ALA A 1 121 ? 20.774 0.016 -7.118 1.00 95.94 121 ALA A CA 1
ATOM 947 C C . ALA A 1 121 ? 20.561 -1.446 -7.556 1.00 95.94 121 ALA A C 1
ATOM 949 O O . ALA A 1 121 ? 21.502 -2.238 -7.567 1.00 95.94 121 ALA A O 1
ATOM 950 N N . ALA A 1 122 ? 19.335 -1.812 -7.949 1.00 94.56 122 ALA A N 1
ATOM 951 C CA . ALA A 1 122 ? 19.042 -3.144 -8.469 1.00 94.56 122 ALA A CA 1
ATOM 952 C C . ALA A 1 122 ? 19.753 -3.414 -9.806 1.00 94.56 122 ALA A C 1
ATOM 954 O O . ALA A 1 122 ? 20.345 -4.480 -9.958 1.00 94.56 122 ALA A O 1
ATOM 955 N N . LEU A 1 123 ? 19.744 -2.456 -10.740 1.00 93.81 123 LEU A N 1
ATOM 956 C CA . LEU A 1 123 ? 20.483 -2.566 -12.006 1.00 93.81 123 LEU A CA 1
ATOM 957 C C . LEU A 1 123 ? 21.992 -2.687 -11.764 1.00 93.81 123 LEU A C 1
ATOM 959 O O . LEU A 1 123 ? 22.632 -3.587 -12.302 1.00 93.81 123 LEU A O 1
ATOM 963 N N . GLU A 1 124 ? 22.548 -1.830 -10.904 1.00 94.31 124 GLU A N 1
ATOM 964 C CA . GLU A 1 124 ? 23.973 -1.851 -10.560 1.00 94.31 124 GLU A CA 1
ATOM 965 C C . GLU A 1 124 ? 24.390 -3.215 -9.995 1.00 94.31 124 GLU A C 1
ATOM 967 O O . GLU A 1 124 ? 25.406 -3.774 -10.406 1.00 94.31 124 GLU A O 1
ATOM 972 N N . SER A 1 125 ? 23.562 -3.812 -9.128 1.00 94.06 125 SER A N 1
ATOM 973 C CA . SER A 1 125 ? 23.824 -5.146 -8.568 1.00 94.06 125 SER A CA 1
ATOM 974 C C . SER A 1 125 ? 23.851 -6.271 -9.613 1.00 94.06 125 SER A C 1
ATOM 976 O O . SER A 1 125 ? 24.427 -7.329 -9.361 1.00 94.06 125 SER A O 1
ATOM 978 N N . GLN A 1 126 ? 23.248 -6.042 -10.782 1.00 91.12 126 GLN A N 1
ATOM 979 C CA . GLN A 1 126 ? 23.213 -6.963 -11.921 1.00 91.12 126 GLN A CA 1
ATOM 980 C C . GLN A 1 126 ? 24.241 -6.599 -13.005 1.00 91.12 126 GLN A C 1
ATOM 982 O O . GLN A 1 126 ? 24.327 -7.282 -14.022 1.00 91.12 126 GLN A O 1
ATOM 987 N N . GLY A 1 127 ? 25.047 -5.551 -12.791 1.00 93.12 127 GLY A N 1
ATOM 988 C CA . GLY A 1 127 ? 25.998 -5.046 -13.784 1.00 93.12 127 GLY A CA 1
ATOM 989 C C . GLY A 1 127 ? 25.326 -4.377 -14.986 1.00 93.12 127 GLY A C 1
ATOM 990 O O . GLY A 1 127 ? 25.923 -4.299 -16.058 1.00 93.12 127 GLY A O 1
ATOM 991 N N . GLU A 1 128 ? 24.084 -3.918 -14.829 1.00 93.38 128 GLU A N 1
ATOM 992 C CA . GLU A 1 128 ? 23.308 -3.273 -15.883 1.00 93.38 128 GLU A CA 1
ATOM 993 C C . GLU A 1 128 ? 23.460 -1.752 -15.845 1.00 93.38 128 GLU A C 1
ATOM 995 O O . GLU A 1 128 ? 23.551 -1.130 -14.785 1.00 93.38 128 GLU A O 1
ATOM 1000 N N . HIS A 1 129 ? 23.410 -1.138 -17.027 1.00 92.81 129 HIS A N 1
ATOM 1001 C CA . HIS A 1 129 ? 23.337 0.310 -17.174 1.00 92.81 129 HIS A CA 1
ATOM 1002 C C . HIS A 1 129 ? 21.944 0.719 -17.653 1.00 92.81 129 HIS A C 1
ATOM 1004 O O . HIS A 1 129 ? 21.390 0.061 -18.539 1.00 92.81 129 HIS A O 1
ATOM 1010 N N . PRO A 1 130 ? 21.373 1.800 -17.097 1.00 94.81 130 PRO A N 1
ATOM 1011 C CA . PRO A 1 130 ? 20.046 2.238 -17.483 1.00 94.81 130 PRO A CA 1
ATOM 1012 C C . PRO A 1 130 ? 20.027 2.717 -18.942 1.00 94.81 130 PRO A C 1
ATOM 1014 O O . PRO A 1 130 ? 20.898 3.474 -19.368 1.00 94.81 130 PRO A O 1
ATOM 1017 N N . VAL A 1 131 ? 19.011 2.308 -19.707 1.00 94.38 131 VAL A N 1
ATOM 1018 C CA . VAL A 1 131 ? 18.824 2.705 -21.118 1.00 94.38 131 VAL A CA 1
ATOM 1019 C C . VAL A 1 131 ? 18.214 4.103 -21.280 1.00 94.38 131 VAL A C 1
ATOM 1021 O O . VAL A 1 131 ? 18.156 4.636 -22.386 1.00 94.38 131 VAL A O 1
ATOM 1024 N N . SER A 1 132 ? 17.737 4.700 -20.187 1.00 92.62 132 SER A N 1
ATOM 1025 C CA . SER A 1 132 ? 17.203 6.062 -20.131 1.00 92.62 132 SER A CA 1
ATOM 1026 C C . SER A 1 132 ? 17.465 6.691 -18.761 1.00 92.62 132 SER A C 1
ATOM 1028 O O . SER A 1 132 ? 17.714 5.978 -17.791 1.00 92.62 132 SER A O 1
ATOM 1030 N N . ASP A 1 133 ? 17.425 8.023 -18.680 1.00 92.69 133 ASP A N 1
ATOM 1031 C CA . ASP A 1 133 ? 17.655 8.753 -17.429 1.00 92.69 133 ASP A CA 1
ATOM 1032 C C . ASP A 1 133 ? 16.468 8.577 -16.453 1.00 92.69 133 ASP A C 1
ATOM 1034 O O . ASP A 1 133 ? 15.362 9.053 -16.745 1.00 92.69 133 ASP A O 1
ATOM 1038 N N . PRO A 1 134 ? 16.663 7.932 -15.284 1.00 90.44 134 PRO A N 1
ATOM 1039 C CA . PRO A 1 134 ? 15.594 7.721 -14.313 1.00 90.44 134 PRO A CA 1
ATOM 1040 C C . PRO A 1 134 ? 15.041 9.016 -13.711 1.00 90.44 134 PRO A C 1
ATOM 1042 O O . PRO A 1 134 ? 13.888 9.028 -13.275 1.00 90.44 134 PRO A O 1
ATOM 1045 N N . GLU A 1 135 ? 15.819 10.103 -13.676 1.00 90.44 135 GLU A N 1
ATOM 1046 C CA . GLU A 1 135 ? 15.376 11.375 -13.091 1.00 90.44 135 GLU A CA 1
ATOM 1047 C C . GLU A 1 135 ? 14.319 12.082 -13.945 1.00 90.44 135 GLU A C 1
ATOM 1049 O O . GLU A 1 135 ? 13.490 12.829 -13.417 1.00 90.44 135 GLU A O 1
ATOM 1054 N N . LEU A 1 136 ? 14.277 11.773 -15.244 1.00 91.25 136 LEU A N 1
ATOM 1055 C CA . LEU A 1 136 ? 13.275 12.287 -16.180 1.00 91.25 136 LEU A CA 1
ATOM 1056 C C . LEU A 1 136 ? 11.947 11.516 -16.127 1.00 91.25 136 LEU A C 1
ATOM 1058 O O . LEU A 1 136 ? 10.966 11.944 -16.735 1.00 91.25 136 LEU A O 1
ATOM 1062 N N . LEU A 1 137 ? 11.887 10.384 -15.417 1.00 92.75 137 LEU A N 1
ATOM 1063 C CA . LEU A 1 137 ? 10.681 9.560 -15.360 1.00 92.75 137 LEU A CA 1
ATOM 1064 C C . LEU A 1 137 ? 9.622 10.177 -14.456 1.00 92.75 137 LEU A C 1
ATOM 1066 O O . LEU A 1 137 ? 9.799 10.246 -13.243 1.00 92.75 137 LEU A O 1
ATOM 1070 N N . VAL A 1 138 ? 8.485 10.540 -15.029 1.00 93.56 138 VAL A N 1
ATOM 1071 C CA . VAL A 1 138 ? 7.291 10.954 -14.290 1.00 93.56 138 VAL A CA 1
ATOM 1072 C C . VAL A 1 138 ? 6.213 9.888 -14.428 1.00 93.56 138 VAL A C 1
ATOM 1074 O O . VAL A 1 138 ? 6.118 9.241 -15.470 1.00 93.56 138 VAL A O 1
ATOM 1077 N N . PHE A 1 139 ? 5.421 9.710 -13.373 1.00 95.38 139 PHE A N 1
ATOM 1078 C CA . PHE A 1 139 ? 4.260 8.829 -13.389 1.00 95.38 139 PHE A CA 1
ATOM 1079 C C . PHE A 1 139 ? 3.070 9.557 -12.778 1.00 95.38 139 PHE A C 1
ATOM 1081 O O . PHE A 1 139 ? 3.179 10.097 -11.674 1.00 95.38 139 PHE A O 1
ATOM 1088 N N . ASP A 1 140 ? 1.950 9.569 -13.491 1.00 95.62 140 ASP A N 1
ATOM 1089 C CA . ASP A 1 140 ? 0.667 10.006 -12.945 1.00 95.62 140 ASP A CA 1
ATOM 1090 C C . ASP A 1 140 ? -0.083 8.847 -12.260 1.00 95.62 140 ASP A C 1
ATOM 1092 O O . ASP A 1 140 ? 0.336 7.687 -12.301 1.00 95.62 140 ASP A O 1
ATOM 1096 N N . GLU A 1 141 ? -1.205 9.148 -11.601 1.00 96.56 141 GLU A N 1
ATOM 1097 C CA . GLU A 1 141 ? -1.996 8.114 -10.926 1.00 96.56 141 GLU A CA 1
ATOM 1098 C C . GLU A 1 141 ? -2.521 7.034 -11.877 1.00 96.56 141 GLU A C 1
ATOM 1100 O O . GLU A 1 141 ? -2.619 5.879 -11.472 1.00 96.56 141 GLU A O 1
ATOM 1105 N N . ALA A 1 142 ? -2.853 7.378 -13.124 1.00 96.56 142 ALA A N 1
ATOM 1106 C CA . ALA A 1 142 ? -3.383 6.421 -14.091 1.00 96.56 142 ALA A CA 1
ATOM 1107 C C . ALA A 1 142 ? -2.294 5.447 -14.557 1.00 96.56 142 ALA A C 1
ATOM 1109 O O . ALA A 1 142 ? -2.552 4.259 -14.724 1.00 96.56 142 ALA A O 1
ATOM 1110 N N . GLN A 1 143 ? -1.059 5.918 -14.700 1.00 97.25 143 GLN A N 1
ATOM 1111 C CA . GLN A 1 143 ? 0.096 5.079 -14.996 1.00 97.25 143 GLN A CA 1
ATOM 1112 C C . GLN A 1 143 ? 0.491 4.210 -13.804 1.00 97.25 143 GLN A C 1
ATOM 1114 O O . GLN A 1 143 ? 0.916 3.073 -13.994 1.00 97.25 143 GLN A O 1
ATOM 1119 N N . VAL A 1 144 ? 0.364 4.708 -12.572 1.00 97.81 144 VAL A N 1
ATOM 1120 C CA . VAL A 1 144 ? 0.694 3.919 -11.378 1.00 97.81 144 VAL A CA 1
ATOM 1121 C C . VAL A 1 144 ? -0.393 2.889 -11.084 1.00 97.81 144 VAL A C 1
ATOM 1123 O O . VAL A 1 144 ? -0.064 1.731 -10.860 1.00 97.81 144 VAL A O 1
ATOM 1126 N N . LEU A 1 145 ? -1.672 3.260 -11.107 1.00 97.50 145 LEU A N 1
ATOM 1127 C CA . LEU A 1 145 ? -2.765 2.390 -10.657 1.00 97.50 145 LEU A CA 1
ATOM 1128 C C . LEU A 1 145 ? -3.561 1.714 -11.779 1.00 97.50 145 LEU A C 1
ATOM 1130 O O . LEU A 1 145 ? -4.242 0.736 -11.501 1.00 97.50 145 LEU A O 1
ATOM 1134 N N . GLY A 1 146 ? -3.497 2.210 -13.015 1.00 94.81 146 GLY A N 1
ATOM 1135 C CA . GLY A 1 146 ? -4.201 1.623 -14.159 1.00 94.81 146 GLY A CA 1
ATOM 1136 C C . GLY A 1 146 ? -3.428 0.490 -14.836 1.00 94.81 146 GLY A C 1
ATOM 1137 O O . GLY A 1 146 ? -2.417 0.017 -14.332 1.00 94.81 146 GLY A O 1
ATOM 1138 N N . ASP A 1 147 ? -3.864 0.081 -16.027 1.00 94.19 147 ASP A N 1
ATOM 1139 C CA . ASP A 1 147 ? -3.326 -1.105 -16.721 1.00 94.19 147 ASP A CA 1
ATOM 1140 C C . ASP A 1 147 ? -2.086 -0.834 -17.584 1.00 94.19 147 ASP A C 1
ATOM 1142 O O . ASP A 1 147 ? -1.545 -1.733 -18.227 1.00 94.19 147 ASP A O 1
ATOM 1146 N N . TRP A 1 148 ? -1.617 0.413 -17.616 1.00 96.31 148 TRP A N 1
ATOM 1147 C CA . TRP A 1 148 ? -0.483 0.800 -18.445 1.00 96.31 148 TRP A CA 1
ATOM 1148 C C . TRP A 1 148 ? 0.823 0.148 -17.965 1.00 96.31 148 TRP A C 1
ATOM 1150 O O . TRP A 1 148 ? 1.115 0.104 -16.766 1.00 96.31 148 TRP A O 1
ATOM 1160 N N . PHE A 1 149 ? 1.639 -0.304 -18.916 1.00 94.69 149 PHE A N 1
ATOM 1161 C CA . PHE A 1 149 ? 3.014 -0.736 -18.694 1.00 94.69 149 PHE A CA 1
ATOM 1162 C C . PHE A 1 149 ? 3.940 -0.0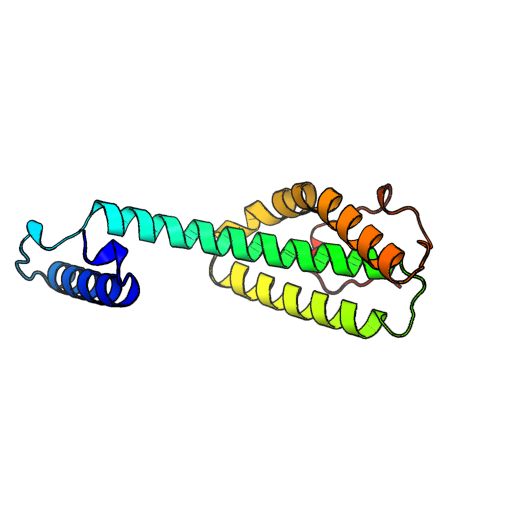75 -19.718 1.00 94.69 149 PHE A C 1
ATOM 1164 O O . PHE A 1 149 ? 3.518 0.172 -20.848 1.00 94.69 149 PHE A O 1
ATOM 1171 N N . PRO A 1 150 ? 5.198 0.208 -19.347 1.00 89.75 150 PRO A N 1
ATOM 1172 C CA . PRO A 1 150 ? 6.198 0.625 -20.309 1.00 89.75 150 PRO A CA 1
ATOM 1173 C C . PRO A 1 150 ? 6.508 -0.444 -21.355 1.00 89.75 150 PRO A C 1
ATOM 1175 O O . PRO A 1 150 ? 6.720 -1.601 -20.987 1.00 89.75 150 PRO A O 1
ATOM 1178 N N . ASP A 1 151 ? 6.628 -0.016 -22.612 1.00 75.56 151 ASP A N 1
ATOM 1179 C CA . ASP A 1 151 ? 7.175 -0.832 -23.704 1.00 75.56 151 ASP A CA 1
ATOM 1180 C C . ASP A 1 151 ? 8.610 -1.295 -23.419 1.00 75.56 151 ASP A C 1
ATOM 1182 O O . ASP A 1 151 ? 9.399 -0.517 -22.821 1.00 75.56 151 ASP A O 1
#

Radius of gyration: 21.67 Å; chains: 1; bounding box: 52×25×59 Å

pLDDT: mean 93.93, std 7.38, range [46.53, 98.69]